Protein AF-A0A6V7JFA6-F1 (afdb_monomer_lite)

Foldseek 3Di:
DWAQWAFDFDFPDDPPDTHGQPPDDGTQCPPQWDPGDDPPDDIGGHDDRDDDPPRDD

Organism: NCBI:txid1563983

InterPro domains:
  IPR014756 Immunoglobulin E-set [SSF81296] (4-57)

pLDDT: mean 88.56, std 5.7, range [59.31, 93.38]

Radius of gyration: 13.99 Å; chains: 1; bounding box: 37×17×33 Å

Sequence (57 aa):
FSGDKLESRAYWANQLIDLPFLGMDTNACAGFTVCPATPNTKQTYRMNLPISKKFPT

Structure (mmCIF, N/CA/C/O backbone):
data_AF-A0A6V7JFA6-F1
#
_entry.id   AF-A0A6V7JFA6-F1
#
loop_
_atom_site.group_PDB
_atom_site.id
_atom_site.type_symbol
_atom_site.label_atom_id
_atom_site.label_alt_id
_atom_site.label_comp_id
_atom_site.label_asym_id
_atom_site.label_entity_id
_atom_site.label_seq_id
_atom_site.pdbx_PDB_ins_code
_atom_site.Cartn_x
_atom_site.Cartn_y
_atom_site.Cartn_z
_atom_site.occupancy
_atom_site.B_iso_or_equ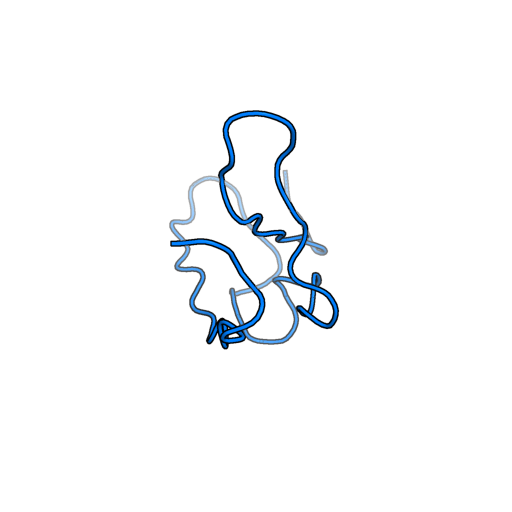iv
_atom_site.auth_seq_id
_atom_site.auth_comp_id
_atom_site.auth_asym_id
_atom_site.auth_atom_id
_atom_site.pdbx_PDB_model_num
ATOM 1 N N . PHE A 1 1 ? 18.681 -1.034 -8.347 1.00 59.31 1 PHE A N 1
ATOM 2 C CA . PHE A 1 1 ? 17.561 -1.570 -7.553 1.00 59.31 1 PHE A CA 1
ATOM 3 C C . PHE A 1 1 ? 16.431 -1.922 -8.505 1.00 59.31 1 PHE A C 1
ATOM 5 O O . PHE A 1 1 ? 15.850 -1.008 -9.067 1.00 59.31 1 PHE A O 1
ATOM 12 N N . SER A 1 2 ? 16.177 -3.204 -8.758 1.00 71.44 2 SER A N 1
ATOM 13 C CA . SER A 1 2 ? 14.981 -3.666 -9.473 1.00 71.44 2 SER A CA 1
ATOM 14 C C . SER A 1 2 ? 14.139 -4.499 -8.512 1.00 71.44 2 SER A C 1
ATOM 16 O O . SER A 1 2 ? 14.682 -5.377 -7.844 1.00 71.44 2 SER A O 1
ATOM 18 N N . GLY A 1 3 ? 12.852 -4.179 -8.382 1.00 83.62 3 GLY A N 1
ATOM 19 C CA . GLY A 1 3 ? 11.941 -4.856 -7.459 1.00 83.62 3 GLY A CA 1
ATOM 20 C C . GLY A 1 3 ? 10.893 -5.664 -8.210 1.00 83.62 3 GLY A C 1
ATOM 21 O O . GLY A 1 3 ? 9.912 -5.093 -8.679 1.00 83.62 3 GLY A O 1
ATOM 22 N N . ASP A 1 4 ? 11.078 -6.981 -8.305 1.00 87.75 4 ASP A N 1
ATOM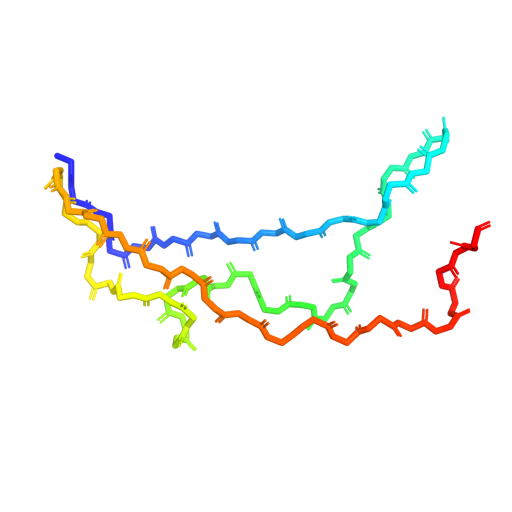 23 C CA . ASP A 1 4 ? 10.114 -7.881 -8.965 1.00 87.75 4 ASP A CA 1
ATOM 24 C C . ASP A 1 4 ? 8.867 -8.139 -8.105 1.00 87.75 4 ASP A C 1
ATOM 26 O O . ASP A 1 4 ? 7.843 -8.609 -8.596 1.00 87.75 4 ASP A O 1
ATOM 30 N N . LYS A 1 5 ? 8.959 -7.831 -6.807 1.00 90.06 5 LYS A N 1
A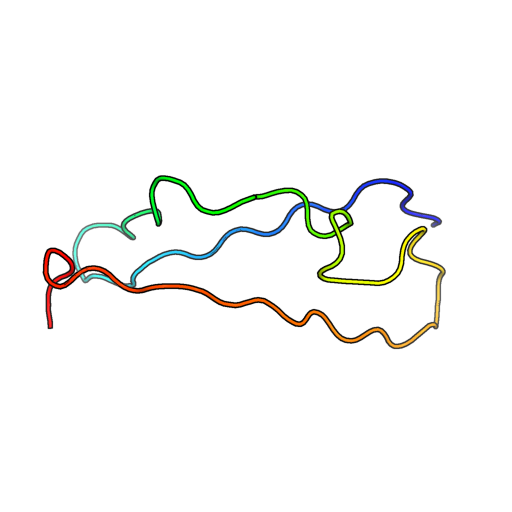TOM 31 C CA . LYS A 1 5 ? 7.874 -7.943 -5.835 1.00 90.06 5 LYS A CA 1
ATOM 32 C C . LYS A 1 5 ? 7.698 -6.612 -5.125 1.00 90.06 5 LYS A C 1
ATOM 34 O O . LYS A 1 5 ? 8.666 -6.037 -4.630 1.00 90.06 5 LYS A O 1
ATOM 39 N N . LEU A 1 6 ? 6.455 -6.159 -5.065 1.00 91.50 6 LEU A N 1
ATOM 40 C CA . LEU A 1 6 ? 6.042 -4.981 -4.322 1.00 91.50 6 LEU A CA 1
ATOM 41 C C . LEU A 1 6 ? 4.860 -5.351 -3.440 1.00 91.50 6 LEU A C 1
ATOM 43 O O . LEU A 1 6 ? 3.912 -5.988 -3.900 1.00 91.50 6 LEU A O 1
ATOM 47 N N . GLU A 1 7 ? 4.917 -4.914 -2.188 1.00 92.94 7 GLU A N 1
ATOM 48 C CA . GLU A 1 7 ? 3.813 -5.060 -1.252 1.00 92.94 7 GLU A CA 1
ATOM 49 C C . GLU A 1 7 ? 3.166 -3.706 -0.974 1.00 92.94 7 GLU A C 1
ATOM 51 O O . GLU A 1 7 ? 3.840 -2.685 -0.830 1.00 92.94 7 GLU A O 1
ATOM 56 N N . SER A 1 8 ? 1.842 -3.708 -0.892 1.00 91.88 8 SER A N 1
ATOM 57 C CA . SER A 1 8 ? 1.022 -2.563 -0.520 1.00 91.88 8 SER A CA 1
ATOM 58 C C . SER A 1 8 ? 0.147 -2.923 0.664 1.00 91.88 8 SER A C 1
ATOM 60 O O . SER A 1 8 ? -0.403 -4.020 0.740 1.00 91.88 8 SER A O 1
ATOM 62 N N . ARG A 1 9 ? -0.043 -1.979 1.582 1.00 92.75 9 ARG A N 1
ATOM 63 C CA . ARG A 1 9 ? -0.995 -2.142 2.676 1.00 92.75 9 ARG A CA 1
ATOM 64 C C . ARG A 1 9 ? -1.603 -0.800 3.041 1.00 92.75 9 ARG A C 1
ATOM 66 O O . ARG A 1 9 ? -0.903 0.207 3.079 1.00 92.75 9 ARG A O 1
ATOM 73 N N . ALA A 1 10 ? -2.901 -0.810 3.300 1.00 92.06 10 ALA A N 1
ATOM 74 C CA . ALA A 1 10 ? -3.637 0.331 3.811 1.00 92.06 10 ALA A CA 1
ATOM 75 C C . ALA A 1 10 ? -4.176 0.012 5.208 1.00 92.06 10 ALA A C 1
ATOM 77 O O . ALA A 1 10 ? -4.440 -1.150 5.539 1.00 92.06 10 ALA A O 1
ATOM 78 N N . TYR A 1 11 ? -4.365 1.060 6.001 1.00 92.62 11 TYR A N 1
ATOM 79 C CA . TYR A 1 11 ? -4.947 0.982 7.332 1.00 92.62 11 TYR A CA 1
ATOM 80 C C . TYR A 1 11 ? -5.967 2.103 7.520 1.00 92.62 11 TYR A C 1
ATOM 82 O O . TYR A 1 11 ? -5.846 3.172 6.920 1.00 92.62 11 TYR A O 1
ATOM 90 N N . TRP A 1 12 ? -6.973 1.844 8.347 1.00 91.31 12 TRP A N 1
ATOM 91 C CA . TRP A 1 12 ? -7.906 2.852 8.819 1.00 91.31 12 TRP A CA 1
ATOM 92 C C . TRP A 1 12 ? -7.319 3.552 10.042 1.00 91.31 12 TRP A C 1
ATOM 94 O O . TRP A 1 12 ? -7.095 2.907 11.069 1.00 91.31 12 TRP A O 1
ATOM 104 N N . ALA A 1 13 ? -7.083 4.857 9.921 1.00 90.88 13 ALA A N 1
ATOM 105 C CA . ALA A 1 13 ? -6.499 5.660 10.986 1.00 90.88 13 ALA A CA 1
ATOM 106 C C . ALA A 1 13 ? -7.462 5.795 12.175 1.00 90.88 13 ALA A C 1
ATOM 108 O O . ALA A 1 13 ? -8.645 6.090 11.997 1.00 90.88 13 ALA A O 1
ATOM 109 N N . ASN A 1 14 ? -6.963 5.592 13.393 1.00 87.75 14 ASN A N 1
ATOM 110 C CA . ASN A 1 14 ? -7.746 5.725 14.624 1.00 87.75 14 ASN A CA 1
ATOM 111 C C . ASN A 1 14 ? -6.847 6.186 15.786 1.00 87.75 14 ASN A C 1
ATOM 113 O O . ASN A 1 14 ? -5.642 5.965 15.776 1.00 87.75 14 ASN A O 1
ATOM 117 N N . GLN A 1 15 ? -7.433 6.811 16.810 1.00 82.81 15 GLN A N 1
ATOM 118 C CA . GLN A 1 15 ? -6.706 7.393 17.946 1.00 82.81 15 GLN A CA 1
ATOM 119 C C . GLN A 1 15 ? -5.997 6.357 18.833 1.00 82.81 15 GLN A C 1
ATOM 121 O O . GLN A 1 15 ? -5.035 6.696 19.514 1.00 82.81 15 GLN A O 1
ATOM 126 N N . LEU A 1 16 ? -6.482 5.111 18.849 1.00 85.06 16 LEU A N 1
ATOM 127 C CA . LEU A 1 16 ? -5.915 4.023 19.653 1.00 85.06 16 LEU A CA 1
ATOM 128 C C . LEU A 1 16 ? -4.932 3.164 18.852 1.00 85.06 16 LEU A C 1
ATOM 130 O O . LEU A 1 16 ? -3.800 2.956 19.279 1.00 85.06 16 LEU A O 1
ATOM 134 N N . ILE A 1 17 ? -5.384 2.628 17.717 1.00 87.94 17 ILE A N 1
ATOM 135 C CA . ILE A 1 17 ? -4.588 1.763 16.846 1.00 87.94 17 ILE A CA 1
ATOM 136 C C . ILE A 1 17 ? -5.150 1.771 15.428 1.00 87.94 17 ILE A C 1
ATOM 138 O O . ILE A 1 17 ? -6.364 1.681 15.235 1.00 87.94 17 ILE A O 1
ATOM 142 N N . ASP A 1 18 ? -4.255 1.814 14.450 1.00 89.94 18 ASP A N 1
ATOM 143 C CA . ASP A 1 18 ? -4.596 1.693 13.040 1.00 89.94 18 ASP A CA 1
ATOM 144 C C . ASP A 1 18 ? -5.169 0.304 12.734 1.00 89.94 18 ASP A C 1
ATOM 146 O O . ASP A 1 18 ? -4.545 -0.731 12.991 1.00 89.94 18 ASP A O 1
ATOM 150 N N . LEU A 1 19 ? -6.377 0.271 12.173 1.00 90.75 19 LEU A N 1
ATOM 151 C CA . LEU A 1 19 ? -7.074 -0.979 11.884 1.00 90.75 19 LEU A CA 1
ATOM 152 C C . LEU A 1 19 ? -6.743 -1.454 10.461 1.00 90.75 19 LEU A C 1
ATOM 154 O O . LEU A 1 19 ? -6.960 -0.706 9.506 1.00 90.75 19 LEU A O 1
ATOM 158 N N . PRO A 1 20 ? -6.255 -2.691 10.265 1.00 90.88 20 PRO A N 1
ATOM 159 C CA . PRO A 1 20 ? -5.966 -3.198 8.929 1.00 90.88 20 PRO A CA 1
ATOM 160 C C . PRO A 1 20 ? -7.253 -3.477 8.145 1.00 90.88 20 PRO A C 1
ATOM 162 O O . PRO A 1 20 ? -8.240 -3.981 8.690 1.00 90.88 20 PRO A O 1
ATOM 165 N N . PHE A 1 21 ? -7.224 -3.240 6.833 1.00 90.88 21 PHE A N 1
ATOM 166 C CA . PHE A 1 21 ? -8.295 -3.691 5.943 1.00 90.88 21 PHE A CA 1
ATOM 167 C C . PHE A 1 21 ? -8.172 -5.195 5.678 1.00 90.88 21 PHE A C 1
ATOM 169 O O . PHE A 1 21 ? -7.399 -5.641 4.830 1.00 90.88 21 PHE A O 1
ATOM 176 N N . LEU A 1 22 ? -8.940 -5.991 6.425 1.00 87.06 22 LEU A N 1
ATOM 177 C CA . LEU A 1 22 ? -8.981 -7.444 6.260 1.00 87.06 22 LEU A CA 1
ATOM 178 C C . LEU A 1 22 ? -9.477 -7.817 4.855 1.00 87.06 22 LEU A C 1
ATOM 180 O O . LEU A 1 22 ? -10.518 -7.337 4.412 1.00 87.06 22 LEU A O 1
ATOM 184 N N . GLY A 1 23 ? -8.734 -8.692 4.173 1.00 86.31 23 GLY A N 1
ATOM 185 C CA . GLY A 1 23 ? -9.050 -9.143 2.814 1.00 86.31 23 GLY A CA 1
ATOM 186 C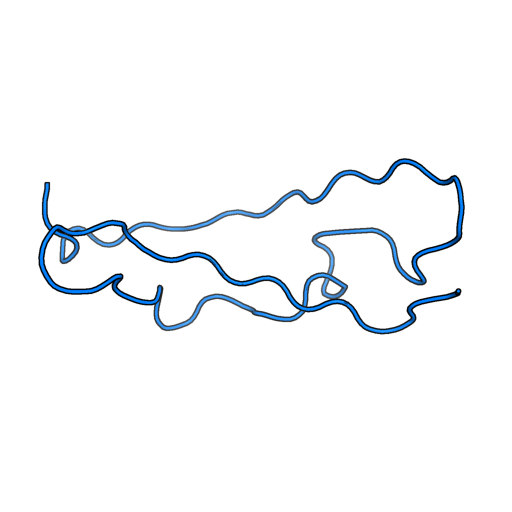 C . GLY A 1 23 ? -8.538 -8.234 1.692 1.00 86.31 23 GLY A C 1
ATOM 187 O O . GLY A 1 23 ? -8.778 -8.541 0.528 1.00 86.31 23 GLY A O 1
ATOM 188 N N . MET A 1 24 ? -7.825 -7.146 2.007 1.00 89.94 24 MET A N 1
ATOM 189 C CA . MET A 1 24 ? -7.075 -6.389 1.001 1.00 89.94 24 MET A CA 1
ATOM 190 C C . MET A 1 24 ? -5.952 -7.259 0.418 1.00 89.94 24 MET A C 1
ATOM 192 O O . MET A 1 24 ? -5.177 -7.852 1.169 1.00 89.94 24 MET A O 1
ATOM 196 N N . ASP A 1 25 ? -5.833 -7.283 -0.911 1.00 90.44 25 ASP A N 1
ATOM 197 C CA . ASP A 1 25 ? -4.673 -7.874 -1.577 1.00 90.44 25 ASP A CA 1
ATOM 198 C C . ASP A 1 25 ? -3.436 -7.004 -1.322 1.00 90.44 25 ASP A C 1
ATOM 200 O O . ASP A 1 25 ? -3.424 -5.801 -1.605 1.00 90.44 25 ASP A O 1
ATOM 204 N N . THR A 1 26 ? -2.405 -7.608 -0.735 1.00 93.12 26 THR A N 1
ATOM 205 C CA . THR A 1 26 ? -1.157 -6.918 -0.415 1.00 93.12 26 THR A CA 1
ATOM 206 C C . THR A 1 26 ? -0.140 -6.985 -1.539 1.00 93.12 26 THR A C 1
ATOM 208 O O . THR A 1 26 ? 0.877 -6.305 -1.456 1.00 93.12 26 THR A O 1
ATOM 211 N N . ASN A 1 27 ? -0.369 -7.782 -2.580 1.00 93.38 27 ASN A N 1
ATOM 212 C CA . ASN A 1 27 ? 0.532 -7.858 -3.718 1.00 93.38 27 ASN A CA 1
ATOM 213 C C . ASN A 1 27 ? 0.268 -6.686 -4.670 1.00 93.38 27 ASN A C 1
ATOM 215 O O . ASN A 1 27 ? -0.613 -6.743 -5.526 1.00 93.38 27 ASN A O 1
ATOM 219 N N . ALA A 1 28 ? 1.080 -5.633 -4.581 1.00 92.69 28 ALA A N 1
ATOM 220 C CA . ALA A 1 28 ? 0.932 -4.472 -5.452 1.00 92.69 28 ALA A CA 1
ATOM 221 C C . ALA A 1 28 ? 1.157 -4.828 -6.935 1.00 92.69 28 ALA A C 1
ATOM 223 O O . ALA A 1 28 ? 0.567 -4.205 -7.819 1.00 92.69 28 ALA A O 1
ATOM 224 N N . CYS A 1 29 ? 1.960 -5.858 -7.221 1.00 92.44 29 CYS A N 1
ATOM 225 C CA . CYS A 1 29 ? 2.203 -6.342 -8.580 1.00 92.44 29 CYS A CA 1
ATOM 226 C C . CYS A 1 29 ? 1.039 -7.169 -9.157 1.00 92.44 29 CYS A C 1
ATOM 228 O O . CYS A 1 29 ? 1.074 -7.488 -10.345 1.00 92.44 29 CYS A O 1
ATOM 230 N N . ALA A 1 30 ? 0.001 -7.506 -8.379 1.00 91.00 30 ALA A N 1
ATOM 231 C CA . ALA A 1 30 ? -1.164 -8.280 -8.834 1.00 91.00 30 ALA A CA 1
ATOM 232 C C . ALA A 1 30 ? -2.133 -7.472 -9.727 1.00 91.00 30 ALA A C 1
ATOM 234 O O . ALA A 1 30 ? -3.345 -7.664 -9.696 1.00 91.00 30 ALA A O 1
ATOM 235 N N . GLY A 1 31 ? -1.598 -6.551 -10.534 1.00 84.06 31 GLY A N 1
ATOM 236 C CA . GLY A 1 31 ? -2.357 -5.701 -11.453 1.00 84.06 31 GLY A CA 1
ATOM 237 C C . GLY A 1 31 ? -2.587 -4.267 -10.972 1.00 84.06 31 GLY A C 1
ATOM 238 O O . GLY A 1 31 ? -3.186 -3.486 -11.709 1.00 84.06 31 GLY A O 1
ATOM 239 N N . PHE A 1 32 ? -2.097 -3.883 -9.787 1.00 90.38 32 PHE A N 1
ATOM 240 C CA . PHE A 1 32 ? -2.265 -2.520 -9.263 1.00 90.38 32 PHE A CA 1
ATOM 241 C C . PHE A 1 32 ? -1.124 -1.567 -9.655 1.00 90.38 32 PHE A C 1
ATOM 243 O O . PHE A 1 32 ? -1.338 -0.358 -9.746 1.00 90.38 32 PHE A O 1
ATOM 250 N N . THR A 1 33 ? 0.082 -2.084 -9.906 1.00 92.88 33 THR A N 1
ATOM 251 C CA . THR A 1 33 ? 1.235 -1.338 -10.439 1.00 92.88 33 THR A CA 1
ATOM 252 C C . THR A 1 33 ? 2.010 -2.182 -11.448 1.00 92.88 33 THR A C 1
ATOM 254 O O . THR A 1 33 ? 1.885 -3.406 -11.470 1.00 92.88 33 THR A O 1
ATOM 257 N N . VAL A 1 34 ? 2.829 -1.537 -12.282 1.00 91.19 34 VAL A N 1
ATOM 258 C CA . VAL A 1 34 ? 3.718 -2.239 -13.216 1.00 91.19 34 VAL A CA 1
ATOM 259 C C . VAL A 1 34 ? 4.894 -2.844 -12.437 1.00 91.19 34 VAL A C 1
ATOM 261 O O . VAL A 1 34 ? 5.503 -2.203 -11.583 1.00 91.19 34 VAL A O 1
ATOM 264 N N . CYS A 1 35 ? 5.209 -4.106 -12.712 1.00 90.25 35 CYS A N 1
ATOM 265 C CA . CYS A 1 35 ? 6.381 -4.778 -12.159 1.00 90.25 35 CYS A CA 1
ATOM 266 C C . CYS A 1 35 ? 7.189 -5.417 -13.300 1.00 90.25 35 CYS A C 1
ATOM 268 O O . CYS A 1 35 ? 6.590 -5.854 -14.286 1.00 90.25 35 CYS A O 1
ATOM 270 N N . PRO A 1 36 ? 8.530 -5.455 -13.195 1.00 91.81 36 PRO A N 1
ATOM 271 C CA . PRO A 1 36 ? 9.333 -5.055 -12.036 1.00 91.81 36 PRO A CA 1
ATOM 272 C C . PRO A 1 36 ? 9.514 -3.538 -11.896 1.00 91.81 36 PRO A C 1
ATOM 274 O O . PRO A 1 36 ? 9.534 -2.797 -12.877 1.00 91.81 36 PRO A O 1
ATOM 277 N N . ALA A 1 37 ? 9.672 -3.064 -10.662 1.00 91.31 37 ALA A N 1
ATOM 278 C CA . ALA A 1 37 ? 9.962 -1.663 -10.398 1.00 91.31 37 ALA A CA 1
ATOM 279 C C . ALA A 1 37 ? 11.412 -1.329 -10.739 1.00 91.31 37 ALA A C 1
ATOM 281 O O . ALA A 1 37 ? 12.334 -1.878 -10.139 1.00 91.31 37 ALA A O 1
ATOM 282 N N . THR A 1 38 ? 11.611 -0.411 -11.680 1.00 91.69 38 THR A N 1
ATOM 283 C CA . THR A 1 38 ? 12.927 0.028 -12.153 1.00 91.69 38 THR A CA 1
ATOM 284 C C . THR A 1 38 ? 13.327 1.381 -11.551 1.00 91.69 38 THR A C 1
ATOM 286 O O . THR A 1 38 ? 12.460 2.222 -11.289 1.00 91.69 38 THR A O 1
ATOM 289 N N . PRO A 1 39 ? 14.633 1.646 -11.343 1.00 89.56 39 PRO A N 1
ATOM 290 C CA . PRO A 1 39 ? 15.101 2.950 -10.878 1.00 89.56 39 PRO A CA 1
ATOM 291 C C . PRO A 1 39 ? 14.655 4.073 -11.815 1.00 89.56 39 PRO A C 1
ATOM 293 O O . PRO A 1 39 ? 14.527 3.869 -13.023 1.00 89.56 39 PRO A O 1
ATOM 296 N N . ASN A 1 40 ? 14.453 5.271 -11.262 1.00 90.00 40 ASN A N 1
ATOM 297 C CA . ASN A 1 40 ? 14.111 6.490 -12.007 1.00 90.00 40 ASN A CA 1
ATOM 298 C C . ASN A 1 40 ? 12.850 6.386 -12.886 1.00 90.00 40 ASN A C 1
ATOM 300 O O . ASN A 1 40 ? 12.637 7.219 -13.763 1.00 90.00 40 ASN A O 1
ATOM 304 N N . THR A 1 41 ? 11.995 5.388 -12.647 1.00 90.00 41 THR A N 1
ATOM 305 C CA . THR A 1 41 ? 10.739 5.211 -13.377 1.00 90.00 41 THR A CA 1
ATOM 306 C C . THR A 1 41 ? 9.574 5.606 -12.484 1.00 90.00 41 THR A C 1
ATOM 308 O O . THR A 1 41 ? 9.361 5.022 -11.421 1.00 90.00 41 THR A O 1
ATOM 311 N N . LYS A 1 42 ? 8.799 6.607 -12.911 1.00 90.94 42 LYS A N 1
ATOM 312 C CA . LYS A 1 42 ? 7.562 6.977 -12.224 1.00 90.94 42 LYS A CA 1
ATOM 313 C C . LYS A 1 42 ? 6.498 5.928 -12.519 1.00 90.94 42 LYS A C 1
ATOM 315 O O . LYS A 1 42 ? 6.208 5.641 -13.675 1.00 90.94 42 LYS A O 1
ATOM 320 N N . GLN A 1 43 ? 5.883 5.412 -11.466 1.00 90.00 43 GLN A N 1
ATOM 321 C CA . GLN A 1 43 ? 4.810 4.434 -11.560 1.00 90.00 43 GLN A CA 1
ATOM 322 C C . GLN A 1 43 ? 3.536 4.974 -10.927 1.00 90.00 43 GLN A C 1
ATOM 324 O O . GLN A 1 43 ? 3.574 5.909 -10.128 1.00 90.00 43 GLN A O 1
ATOM 329 N N . THR A 1 44 ? 2.392 4.416 -11.309 1.00 92.56 44 THR A N 1
ATOM 330 C CA . THR A 1 44 ? 1.110 4.753 -10.687 1.00 92.56 44 THR A CA 1
ATOM 331 C C . THR A 1 44 ? 0.480 3.491 -10.139 1.00 92.56 44 THR A C 1
ATOM 333 O O . THR A 1 44 ? 0.110 2.609 -10.906 1.00 92.56 44 THR A O 1
ATOM 336 N N . TYR A 1 45 ? 0.334 3.451 -8.820 1.00 92.12 45 TYR A N 1
ATOM 337 C CA . TYR A 1 45 ? -0.397 2.412 -8.117 1.00 92.12 45 TYR A CA 1
ATOM 338 C C . TYR A 1 45 ? -1.888 2.770 -8.092 1.00 92.12 45 TYR A C 1
ATOM 340 O O . TYR A 1 45 ? -2.263 3.834 -7.592 1.00 92.12 45 T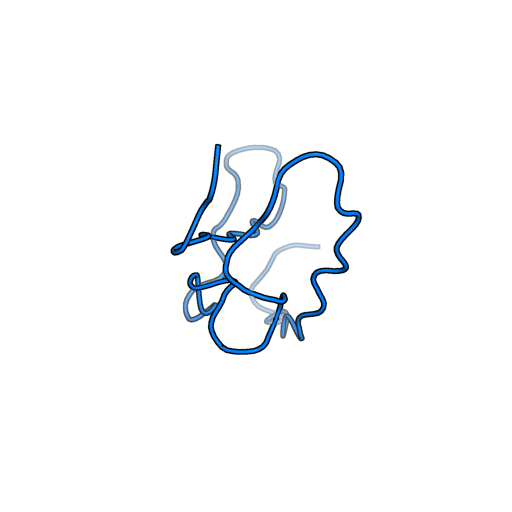YR A O 1
ATOM 348 N N . ARG A 1 46 ? -2.736 1.917 -8.670 1.00 93.38 46 ARG A N 1
ATOM 349 C CA . ARG A 1 46 ? -4.197 2.084 -8.695 1.00 93.38 46 ARG A CA 1
ATOM 350 C C . ARG A 1 46 ? -4.841 0.863 -8.074 1.00 93.38 46 ARG A C 1
ATOM 352 O O . ARG A 1 46 ? -4.656 -0.229 -8.587 1.00 93.38 46 ARG A O 1
ATOM 359 N N . MET A 1 47 ? -5.631 1.057 -7.025 1.00 90.25 47 MET A N 1
ATOM 360 C CA . MET A 1 47 ? -6.368 -0.020 -6.371 1.00 90.25 47 MET A CA 1
ATOM 361 C C . MET A 1 47 ? -7.803 0.401 -6.060 1.00 90.25 47 MET A C 1
ATOM 363 O O . MET A 1 47 ? -8.070 1.577 -5.815 1.00 90.25 47 MET A O 1
ATOM 367 N N . ASN A 1 48 ? -8.702 -0.581 -6.006 1.00 89.81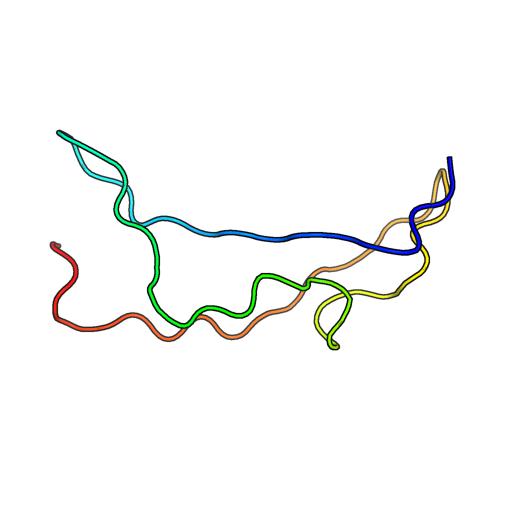 48 ASN A N 1
ATOM 368 C CA . ASN A 1 48 ? -10.038 -0.412 -5.445 1.00 89.81 48 ASN A CA 1
ATOM 369 C C . ASN A 1 48 ? -10.018 -0.919 -4.003 1.00 89.81 48 ASN A C 1
ATOM 371 O O . ASN A 1 48 ? -9.817 -2.110 -3.774 1.00 89.81 48 ASN A O 1
ATOM 375 N N . LEU A 1 49 ? -10.224 -0.022 -3.038 1.00 89.06 49 LEU A N 1
ATOM 376 C CA . LEU A 1 49 ? -10.276 -0.364 -1.618 1.00 89.06 49 LEU A CA 1
ATOM 377 C C . LEU A 1 49 ? -11.721 -0.253 -1.105 1.00 89.06 49 LEU A C 1
ATOM 379 O O . LEU A 1 49 ? -12.171 0.852 -0.798 1.00 89.06 49 LEU A O 1
ATOM 383 N N . PRO A 1 50 ? -12.477 -1.362 -1.026 1.00 88.31 50 PRO A N 1
ATOM 384 C CA . PRO A 1 50 ? -13.824 -1.339 -0.472 1.00 88.31 50 PRO A CA 1
ATOM 385 C C . PRO A 1 50 ? -13.771 -1.161 1.051 1.00 88.31 50 PRO A C 1
ATOM 387 O O . PRO A 1 50 ? -13.216 -1.990 1.771 1.00 88.31 50 PRO A O 1
ATOM 390 N N . ILE A 1 51 ? -14.378 -0.085 1.552 1.00 87.75 51 ILE A N 1
ATOM 391 C CA . ILE A 1 51 ? -14.404 0.234 2.984 1.00 87.75 51 ILE A CA 1
ATOM 392 C C . ILE A 1 51 ? -15.715 -0.276 3.588 1.00 87.75 51 ILE A C 1
ATOM 394 O O . ILE A 1 51 ? -16.810 0.110 3.178 1.00 87.75 51 ILE A O 1
ATOM 398 N N . SER A 1 52 ? -15.603 -1.165 4.574 1.00 87.19 52 SER A N 1
ATOM 399 C CA . SER A 1 52 ? -16.753 -1.689 5.313 1.00 87.19 52 SER A CA 1
ATOM 400 C C . SER A 1 52 ? -17.331 -0.640 6.264 1.00 87.19 52 SER A C 1
ATOM 402 O O . SER A 1 52 ? -16.589 0.062 6.941 1.00 87.19 52 SER A O 1
ATOM 404 N N . LYS A 1 53 ? -18.659 -0.628 6.434 1.00 86.50 53 LYS A N 1
ATOM 405 C CA . LYS A 1 53 ? -19.348 0.203 7.444 1.00 86.50 53 LYS A CA 1
ATOM 406 C C . LYS A 1 53 ? -18.982 -0.142 8.897 1.00 86.50 53 LYS A C 1
ATOM 408 O O . LYS A 1 53 ? -19.433 0.533 9.810 1.00 86.50 53 LYS A O 1
ATOM 413 N N . LYS A 1 54 ? -18.222 -1.220 9.122 1.00 85.25 54 LYS A N 1
ATOM 414 C CA . LYS A 1 54 ? -17.697 -1.589 10.445 1.00 85.25 54 LYS A CA 1
ATOM 415 C C . LYS A 1 54 ? -16.534 -0.697 10.892 1.00 85.25 54 LYS A C 1
ATOM 417 O O . LYS A 1 54 ? -16.205 -0.722 12.073 1.00 85.25 54 LYS A O 1
ATOM 422 N N . PHE A 1 55 ? -15.894 0.032 9.975 1.00 85.00 55 PHE A N 1
ATOM 423 C CA . PHE A 1 55 ? -14.845 0.978 10.343 1.00 85.00 55 PHE A CA 1
ATOM 424 C C . PHE A 1 55 ? -15.463 2.227 10.998 1.00 85.00 55 PHE A C 1
ATOM 426 O O . PHE A 1 55 ? -16.492 2.699 10.509 1.00 85.00 55 PHE A O 1
ATOM 433 N N . PRO A 1 56 ? -14.886 2.735 12.105 1.00 81.31 56 PRO A N 1
ATOM 434 C CA . PRO A 1 56 ? -15.413 3.907 12.810 1.00 81.31 56 PRO A CA 1
ATOM 435 C C . PRO A 1 56 ? -15.360 5.170 11.944 1.00 81.31 56 PRO A C 1
ATOM 437 O O . PRO A 1 56 ? -14.393 5.337 11.212 1.00 81.31 56 PRO A O 1
ATOM 440 N N . THR A 1 57 ? -16.348 6.063 12.059 1.00 75.00 57 THR A N 1
ATOM 441 C CA . THR A 1 57 ? -16.307 7.434 11.500 1.00 75.00 57 THR A CA 1
ATOM 442 C C . THR A 1 57 ? -15.635 8.417 12.435 1.00 75.00 57 THR A C 1
ATOM 444 O O . THR A 1 57 ? -15.937 8.329 13.648 1.00 75.00 57 THR A O 1
#

Secondary structure (DSSP, 8-state):
--BS--B---EE--SS-PEE-TT---BTTTTTS-SSBPTT---------PPPTTS--